Protein AF-A0ABD5DW01-F1 (afdb_monomer)

Organism: Acinetobacter baumannii (NCBI:txid470)

Solvent-accessible surface area (backbone atoms only — not comparable to full-atom values): 7686 Å² total; per-residue (Å²): 138,83,82,82,79,77,84,77,78,82,87,52,78,88,73,57,82,81,76,56,65,67,61,52,51,51,53,51,52,51,52,52,49,51,54,50,52,55,53,46,52,54,52,52,48,65,70,44,27,65,58,48,10,52,51,52,36,66,95,49,57,74,68,55,16,46,49,52,34,55,51,57,67,49,48,59,71,64,46,46,61,55,47,49,57,53,53,45,56,46,16,75,74,73,37,52,70,59,44,52,51,51,53,53,52,53,51,52,52,49,58,52,48,54,76,66,59,59,51,23,92,76,56,40,77,53,31,51,57,72,66,105

Sequence (132 aa):
MRTSEKQVKPIEIDDINIIENEKTKKAITAAALGNAIEWFDFGVYGYVAYVLGKVFFPDTSPSVQMIAALATFSVPFIFRPLGGLFFGHLGDKYGRQKVLAITVIIMSISTFGIGLIPSYETIGLWAPILLL

Mean predicted aligned error: 9.51 Å

Secondary structure (DSSP, 8-state):
-------PPPPPGGG-----HHHHHHHHHHHHHHHHHHHHHHHHHHHHHHHHHHHH-TTS-HHHHHHHHHHHHHHHHHHHHHHHHHHHHHHHHH-HHHHHHHHHHHHHHHHHHHHTPPPHHHHTTHHHHHH-

Structure (mmCIF, N/CA/C/O backbone):
data_AF-A0ABD5DW01-F1
#
_entry.id   AF-A0ABD5DW01-F1
#
loop_
_atom_site.group_PDB
_atom_site.id
_atom_site.type_symbol
_atom_site.label_atom_id
_atom_site.label_alt_id
_atom_site.label_comp_id
_atom_site.label_asym_id
_atom_site.label_entity_id
_atom_site.label_seq_id
_atom_site.pdbx_PDB_ins_code
_atom_site.Cartn_x
_atom_site.Cartn_y
_atom_site.Cartn_z
_atom_site.occupancy
_atom_site.B_iso_or_equiv
_atom_site.auth_seq_id
_atom_site.auth_comp_id
_atom_site.auth_asym_id
_atom_site.auth_atom_id
_atom_site.pdbx_PDB_model_num
ATOM 1 N N . MET A 1 1 ? -35.795 41.585 26.366 1.00 49.91 1 MET A N 1
ATOM 2 C CA . MET A 1 1 ? -34.895 40.472 25.995 1.00 49.91 1 MET A CA 1
ATOM 3 C C . MET A 1 1 ? -35.108 39.344 26.997 1.00 49.91 1 MET A C 1
ATOM 5 O O . MET A 1 1 ? -34.767 39.531 28.153 1.00 49.91 1 MET A O 1
ATOM 9 N N . ARG A 1 2 ? -35.767 38.241 26.613 1.00 49.22 2 ARG A N 1
ATOM 10 C CA . ARG A 1 2 ? -35.943 37.051 27.469 1.00 49.22 2 ARG A CA 1
ATOM 11 C C . ARG A 1 2 ? -34.966 35.982 26.988 1.00 49.22 2 ARG A C 1
ATOM 13 O O . ARG A 1 2 ? -35.107 35.487 25.875 1.00 49.22 2 ARG A O 1
ATOM 20 N N . THR A 1 3 ? -33.962 35.680 27.797 1.00 59.22 3 THR A N 1
ATOM 21 C CA . THR A 1 3 ? -33.046 34.557 27.594 1.00 59.22 3 THR A CA 1
ATOM 22 C C . THR A 1 3 ? -33.813 33.258 27.821 1.00 59.22 3 THR A C 1
ATOM 24 O O . THR A 1 3 ? -34.323 33.013 28.910 1.00 59.22 3 THR A O 1
ATOM 27 N N . SER A 1 4 ? -33.954 32.452 26.770 1.00 60.44 4 SER A N 1
ATOM 28 C CA . SER A 1 4 ? -34.474 31.089 26.871 1.00 60.44 4 SER A CA 1
ATOM 29 C C . SER A 1 4 ? -33.411 30.235 27.560 1.00 60.44 4 SER A C 1
ATOM 31 O O . SER A 1 4 ? -32.398 29.888 26.955 1.00 60.44 4 SER A O 1
ATOM 33 N N . GLU A 1 5 ? -33.615 29.945 28.843 1.00 63.56 5 GLU A N 1
ATOM 34 C CA . GLU A 1 5 ? -32.844 28.933 29.560 1.00 63.56 5 GLU A CA 1
ATOM 35 C C . GLU A 1 5 ? -33.148 27.573 28.922 1.00 63.56 5 GLU A C 1
ATOM 37 O O . GLU A 1 5 ? -34.247 27.032 29.053 1.00 63.56 5 GLU A O 1
ATOM 42 N N . LYS A 1 6 ? -32.195 27.031 28.156 1.00 64.06 6 LYS A N 1
ATOM 43 C CA . LYS A 1 6 ? -32.279 25.652 27.670 1.00 64.06 6 LYS A CA 1
ATOM 44 C C . LYS A 1 6 ? -32.200 24.728 28.884 1.00 64.06 6 LYS A C 1
ATOM 46 O O . LYS A 1 6 ? -31.144 24.630 29.501 1.00 64.06 6 LYS A O 1
ATOM 51 N N . GLN A 1 7 ? -33.300 24.049 29.206 1.00 67.31 7 GLN A N 1
ATOM 52 C CA . GLN A 1 7 ? -33.303 22.929 30.147 1.00 67.31 7 GLN A CA 1
ATOM 53 C C . GLN A 1 7 ? -32.295 21.876 29.673 1.00 67.31 7 GLN A C 1
ATOM 55 O O . GLN A 1 7 ? -32.501 21.216 28.654 1.00 67.31 7 GLN A O 1
ATOM 60 N N . VAL A 1 8 ? -31.188 21.741 30.398 1.00 72.00 8 VAL A N 1
ATOM 61 C CA . VAL A 1 8 ? -30.219 20.666 30.190 1.00 72.00 8 VAL A CA 1
ATOM 62 C C . VAL A 1 8 ? -30.767 19.435 30.907 1.00 72.00 8 VAL A C 1
ATOM 64 O O . VAL A 1 8 ? -30.975 19.473 32.119 1.00 72.00 8 VAL A O 1
ATOM 67 N N . LYS A 1 9 ? -31.065 18.366 30.160 1.00 81.19 9 LYS A N 1
ATOM 68 C CA . LYS A 1 9 ? -31.491 17.093 30.755 1.00 81.19 9 LYS A CA 1
ATOM 69 C C . LYS A 1 9 ? -30.348 16.496 31.597 1.00 81.19 9 LYS A C 1
ATOM 71 O O . LYS A 1 9 ? -29.199 16.573 31.157 1.00 81.19 9 LYS A O 1
ATOM 76 N N . PRO A 1 10 ? -30.638 15.908 32.772 1.00 81.69 10 PRO A N 1
ATOM 77 C CA . PRO A 1 10 ? -29.652 15.152 33.540 1.00 81.69 10 PRO A CA 1
ATOM 78 C C . PRO A 1 10 ? -29.145 13.953 32.731 1.00 81.69 10 PRO A C 1
ATOM 80 O O . PRO A 1 10 ? -29.937 13.305 32.056 1.00 81.69 10 PRO A O 1
ATOM 83 N N . ILE A 1 11 ? -27.841 13.6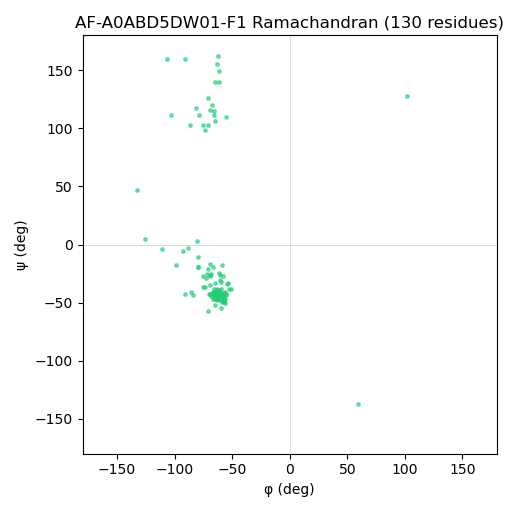83 32.803 1.00 83.62 11 ILE A N 1
ATOM 84 C CA . ILE A 1 11 ? -27.203 12.531 32.151 1.00 83.62 11 ILE A CA 1
ATOM 85 C C . ILE A 1 11 ? -27.636 11.259 32.891 1.00 83.62 11 ILE A C 1
ATOM 87 O O . ILE A 1 11 ? -27.477 11.186 34.114 1.00 83.62 11 ILE A O 1
ATOM 91 N N . GLU A 1 12 ? -28.172 10.277 32.172 1.00 86.06 12 GLU A N 1
ATOM 92 C CA . GLU A 1 12 ? -28.556 8.975 32.726 1.00 86.06 12 GLU A CA 1
ATOM 93 C C . GLU A 1 12 ? -27.387 7.979 32.633 1.00 86.06 12 GLU A C 1
ATOM 95 O O . GLU A 1 12 ? -26.448 8.161 31.860 1.00 86.06 12 GLU A O 1
ATOM 100 N N . ILE A 1 13 ? -27.400 6.914 33.444 1.00 78.50 13 ILE A N 1
ATOM 101 C CA . ILE A 1 13 ? -26.314 5.912 33.439 1.00 78.50 13 ILE A CA 1
ATOM 102 C C . ILE A 1 13 ? -26.191 5.235 32.063 1.00 78.50 13 ILE A C 1
ATOM 104 O O . ILE A 1 13 ? -25.083 4.903 31.645 1.00 78.50 13 ILE A O 1
ATOM 108 N N . ASP A 1 14 ? -27.299 5.115 31.332 1.00 79.50 14 ASP 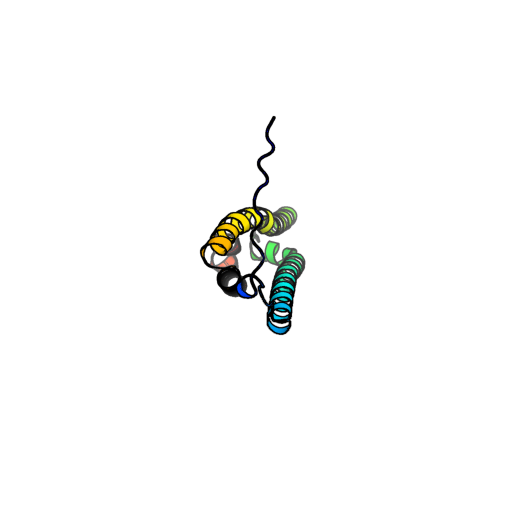A N 1
ATOM 109 C CA . ASP A 1 14 ? -27.340 4.554 29.980 1.00 79.50 14 ASP A CA 1
ATOM 110 C C . ASP A 1 14 ? -26.667 5.457 28.925 1.00 79.50 14 ASP A C 1
ATOM 112 O O . ASP A 1 14 ? -26.276 4.975 27.861 1.00 79.50 14 ASP A O 1
ATOM 116 N N . ASP A 1 15 ? -26.445 6.742 29.230 1.00 80.56 15 ASP A N 1
ATOM 117 C CA . ASP A 1 15 ? -25.681 7.664 28.378 1.00 80.56 15 ASP A CA 1
ATOM 118 C C . ASP A 1 15 ? -24.156 7.476 28.535 1.00 80.56 15 ASP A C 1
ATOM 120 O O . ASP A 1 15 ?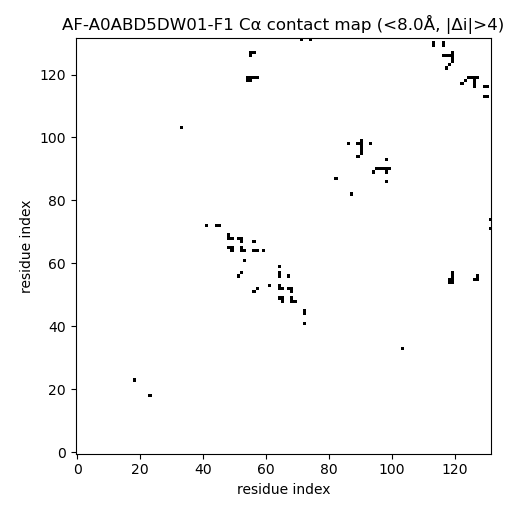 -23.360 8.027 27.763 1.00 80.56 15 ASP A O 1
ATOM 124 N N . ILE A 1 16 ? -23.715 6.702 29.537 1.00 80.75 16 ILE A N 1
ATOM 125 C CA . ILE A 1 16 ? -22.299 6.469 29.830 1.00 80.75 16 ILE A CA 1
ATOM 126 C C . ILE A 1 16 ? -21.796 5.301 28.985 1.00 80.75 16 ILE A C 1
ATOM 128 O O . ILE A 1 16 ? -21.986 4.126 29.296 1.00 80.75 16 ILE A O 1
ATOM 132 N N . ASN A 1 17 ? -21.070 5.625 27.919 1.00 77.56 17 ASN A N 1
ATOM 133 C CA . ASN A 1 17 ? -20.428 4.619 27.084 1.00 77.56 17 ASN A CA 1
ATOM 134 C C . ASN A 1 17 ? -19.211 4.022 27.822 1.00 77.56 17 ASN A C 1
ATOM 136 O O . ASN A 1 17 ? -18.138 4.629 27.871 1.00 77.56 17 ASN A O 1
ATOM 140 N N . ILE A 1 18 ? -19.376 2.847 28.440 1.00 78.81 18 ILE A N 1
ATOM 141 C CA . ILE A 1 18 ? -18.293 2.162 29.160 1.00 78.81 18 ILE A CA 1
ATOM 142 C C . ILE A 1 18 ? -17.339 1.532 28.143 1.00 78.81 18 ILE A C 1
ATOM 144 O O . ILE A 1 18 ? -17.600 0.484 27.553 1.00 78.81 18 ILE A O 1
ATOM 148 N N . ILE A 1 19 ? -16.195 2.181 27.950 1.00 75.44 19 ILE A N 1
ATOM 149 C CA . ILE A 1 19 ? -15.138 1.694 27.070 1.00 75.44 19 ILE A CA 1
ATOM 150 C C . ILE A 1 19 ? -14.355 0.594 27.799 1.00 75.44 19 ILE A C 1
ATOM 152 O O . ILE A 1 19 ? -13.613 0.857 28.745 1.00 75.44 19 ILE A O 1
ATOM 156 N N . GLU A 1 20 ? -14.470 -0.650 27.337 1.00 80.19 20 GLU A N 1
ATOM 157 C CA . GLU A 1 20 ? -13.605 -1.732 27.809 1.00 80.19 20 GLU A CA 1
ATOM 158 C C . GLU A 1 20 ? -12.146 -1.474 27.394 1.00 80.19 20 GLU A C 1
ATOM 160 O O . GLU A 1 20 ? -11.798 -1.523 26.211 1.00 80.19 20 GLU A O 1
ATOM 165 N N . ASN A 1 21 ? -11.269 -1.258 28.380 1.00 80.81 21 ASN A N 1
ATOM 166 C CA . ASN A 1 21 ? -9.838 -1.000 28.169 1.00 80.81 21 ASN A CA 1
ATOM 167 C C . ASN A 1 21 ? -9.152 -2.044 27.267 1.00 80.81 21 ASN A C 1
ATOM 169 O O . ASN A 1 21 ? -8.322 -1.692 26.431 1.00 80.81 21 ASN A O 1
ATOM 173 N N . GLU A 1 22 ? -9.512 -3.323 27.398 1.00 83.81 22 GLU A N 1
ATOM 174 C CA . GLU A 1 22 ? -8.950 -4.417 26.594 1.00 83.81 22 GLU A CA 1
ATOM 175 C C . GLU A 1 22 ? -9.316 -4.312 25.104 1.00 83.81 22 GLU A C 1
ATOM 177 O O . GLU A 1 22 ? -8.456 -4.490 24.238 1.00 83.81 22 GLU A O 1
ATOM 182 N N . LYS A 1 23 ? -10.574 -3.977 24.780 1.00 82.31 23 LYS A N 1
ATOM 183 C CA . LYS A 1 23 ? -11.019 -3.795 23.387 1.00 82.31 23 LYS A CA 1
ATOM 184 C C . LYS A 1 23 ? -10.322 -2.599 22.742 1.00 82.31 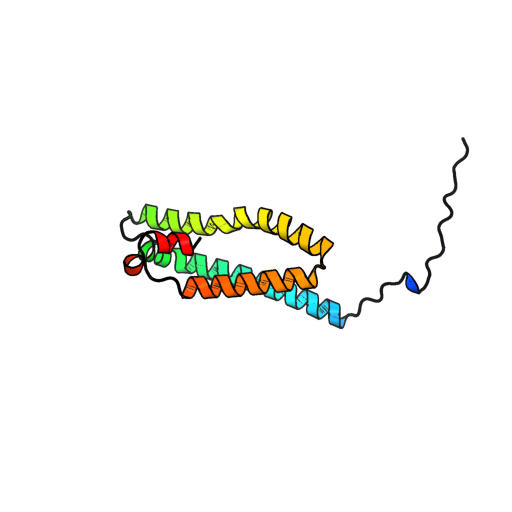23 LYS A C 1
ATOM 186 O O . LYS A 1 23 ? -9.865 -2.702 21.604 1.00 82.31 23 LYS A O 1
ATOM 191 N N . THR A 1 24 ? -10.167 -1.506 23.483 1.00 83.69 24 THR A N 1
ATOM 192 C CA . THR A 1 24 ? -9.469 -0.304 23.005 1.00 83.69 24 THR A CA 1
ATOM 193 C C . THR A 1 24 ? -7.987 -0.559 22.774 1.00 83.69 24 THR A C 1
ATOM 195 O O . THR A 1 24 ? -7.473 -0.202 21.716 1.00 83.69 24 THR A O 1
ATOM 198 N N . LYS A 1 25 ? -7.302 -1.247 23.698 1.00 85.94 25 LYS A N 1
ATOM 199 C CA . LYS A 1 25 ? -5.901 -1.654 23.503 1.00 85.94 25 LYS A CA 1
ATOM 200 C C . LYS A 1 25 ? -5.737 -2.498 22.241 1.00 85.94 25 LYS A C 1
ATOM 202 O O . LYS A 1 25 ? -4.894 -2.172 21.412 1.00 85.94 25 LYS A O 1
ATOM 207 N N . LYS A 1 26 ? -6.584 -3.516 22.044 1.00 84.69 26 LYS A N 1
ATOM 208 C CA . LYS A 1 26 ? -6.561 -4.350 20.829 1.00 84.69 26 LYS A CA 1
ATOM 209 C C . LYS A 1 26 ? -6.775 -3.531 19.556 1.00 84.69 26 LYS A C 1
ATOM 211 O O . LYS A 1 26 ? -6.054 -3.737 18.584 1.00 84.69 26 LYS A O 1
ATOM 216 N N . ALA A 1 27 ? -7.727 -2.598 19.562 1.00 82.81 27 ALA A N 1
ATOM 217 C CA . ALA A 1 27 ? -7.994 -1.733 18.415 1.00 82.81 27 ALA A CA 1
ATOM 218 C C . ALA A 1 27 ? -6.798 -0.824 18.084 1.00 82.81 27 ALA A C 1
ATOM 220 O O . ALA A 1 27 ? -6.419 -0.712 16.919 1.00 82.81 27 ALA A O 1
ATOM 221 N N . ILE A 1 28 ? -6.165 -0.231 19.101 1.00 86.44 28 ILE A N 1
ATOM 222 C CA . ILE A 1 28 ? -4.967 0.603 18.932 1.00 86.44 28 ILE A CA 1
ATOM 223 C C . ILE A 1 28 ? -3.803 -0.233 18.392 1.00 86.44 28 ILE A C 1
ATOM 225 O O . ILE A 1 28 ? -3.152 0.183 17.436 1.00 86.44 28 ILE A O 1
ATOM 229 N N . THR A 1 29 ? -3.556 -1.421 18.950 1.00 86.81 29 THR A N 1
ATOM 230 C CA . THR A 1 29 ? -2.490 -2.312 18.470 1.00 86.81 29 THR A CA 1
ATOM 231 C C . THR A 1 29 ? -2.726 -2.740 17.023 1.00 86.81 29 THR A C 1
ATOM 233 O O . THR A 1 29 ? -1.790 -2.722 16.230 1.00 86.81 29 THR A O 1
ATOM 236 N N . ALA A 1 30 ? -3.965 -3.071 16.650 1.00 83.81 30 ALA A N 1
ATOM 237 C CA . ALA A 1 30 ? -4.307 -3.419 15.273 1.00 83.81 30 ALA A CA 1
ATOM 238 C C . ALA A 1 30 ? -4.085 -2.242 14.306 1.00 83.81 30 ALA A C 1
ATOM 240 O O . ALA A 1 30 ? -3.509 -2.434 13.237 1.00 83.81 30 ALA A O 1
ATOM 241 N N . ALA A 1 31 ? -4.478 -1.023 14.691 1.00 84.06 31 ALA A N 1
ATOM 242 C CA . ALA A 1 31 ? -4.234 0.176 13.890 1.00 84.06 31 ALA A CA 1
ATOM 243 C C . ALA A 1 31 ? -2.731 0.479 13.744 1.00 84.06 31 ALA A C 1
ATOM 245 O O . ALA A 1 31 ? -2.266 0.798 12.652 1.00 84.06 31 ALA A O 1
ATOM 246 N N . ALA A 1 32 ? -1.961 0.332 14.826 1.00 88.19 32 ALA A N 1
ATOM 247 C CA . ALA A 1 32 ? -0.515 0.531 14.814 1.00 88.19 32 ALA A CA 1
ATOM 248 C C . ALA A 1 32 ? 0.203 -0.497 13.928 1.00 88.19 32 ALA A C 1
ATOM 250 O O . ALA A 1 32 ? 1.072 -0.120 13.145 1.00 88.19 32 ALA A O 1
ATOM 251 N N . LEU A 1 33 ? -0.184 -1.775 14.012 1.00 86.38 33 LEU A N 1
ATOM 252 C CA . LEU A 1 33 ? 0.340 -2.831 13.143 1.00 86.38 33 LEU A CA 1
ATOM 253 C C . LEU A 1 33 ? -0.013 -2.581 11.677 1.00 86.38 33 LEU A C 1
ATOM 255 O O . LEU A 1 33 ? 0.858 -2.719 10.827 1.00 86.38 33 LEU A O 1
ATOM 259 N N . GLY A 1 34 ? -1.249 -2.167 11.383 1.00 83.06 34 GLY A N 1
ATOM 260 C CA . GLY A 1 34 ? -1.657 -1.806 10.024 1.00 83.06 34 GLY A CA 1
ATOM 261 C C . GLY A 1 34 ? -0.784 -0.695 9.438 1.00 83.06 34 GLY A C 1
ATOM 262 O O . GLY A 1 34 ? -0.247 -0.849 8.347 1.00 83.06 34 GLY A O 1
ATOM 263 N N . ASN A 1 35 ? -0.554 0.372 10.207 1.00 86.75 35 ASN A N 1
ATOM 264 C CA . ASN A 1 35 ? 0.341 1.457 9.802 1.00 86.75 35 ASN A CA 1
ATOM 265 C C . ASN A 1 35 ? 1.793 0.972 9.626 1.00 86.75 35 ASN A C 1
ATOM 267 O O . ASN A 1 35 ? 2.465 1.351 8.674 1.00 86.75 35 ASN A O 1
ATOM 271 N N . ALA A 1 36 ? 2.291 0.109 10.516 1.00 87.94 36 ALA A N 1
ATOM 272 C CA . ALA A 1 36 ? 3.638 -0.445 10.393 1.00 87.94 36 ALA A CA 1
ATOM 273 C C . ALA A 1 36 ? 3.808 -1.300 9.126 1.00 87.94 36 ALA A C 1
ATOM 275 O O . ALA A 1 36 ? 4.831 -1.181 8.458 1.00 87.94 36 ALA A O 1
ATOM 276 N N . ILE A 1 37 ? 2.812 -2.123 8.781 1.00 84.12 37 ILE A N 1
ATOM 277 C CA . ILE A 1 37 ? 2.807 -2.929 7.550 1.00 84.12 37 ILE A CA 1
ATOM 278 C C . ILE A 1 37 ? 2.804 -2.018 6.322 1.00 84.12 37 ILE A C 1
ATOM 280 O O . ILE A 1 37 ? 3.583 -2.230 5.400 1.00 84.12 37 ILE A O 1
ATOM 284 N N . GLU A 1 38 ? 1.985 -0.967 6.333 1.00 83.81 38 GLU A N 1
ATOM 285 C CA . GLU A 1 38 ? 1.942 0.005 5.242 1.00 83.81 38 GLU A CA 1
ATOM 286 C C . GLU A 1 38 ? 3.325 0.641 5.019 1.00 83.81 38 GLU A C 1
ATOM 288 O O . GLU A 1 38 ? 3.841 0.636 3.903 1.00 83.81 38 GLU A O 1
ATOM 293 N N . TRP A 1 39 ? 3.982 1.114 6.083 1.00 86.44 39 TRP A N 1
ATOM 294 C CA . TRP A 1 39 ? 5.342 1.664 6.000 1.00 86.44 39 TRP A CA 1
ATOM 295 C C . TRP A 1 39 ? 6.401 0.639 5.598 1.00 86.44 39 TRP A C 1
ATOM 297 O O . TRP A 1 39 ? 7.364 0.998 4.915 1.00 86.44 39 TRP A O 1
ATOM 307 N N . PHE A 1 40 ? 6.235 -0.617 6.007 1.00 87.69 40 PHE A N 1
ATOM 308 C CA . PHE A 1 40 ? 7.107 -1.704 5.587 1.00 87.69 40 PHE A CA 1
ATOM 309 C C . PHE A 1 40 ? 7.049 -1.891 4.067 1.00 87.69 40 PHE A C 1
ATOM 311 O O . PHE A 1 40 ? 8.104 -1.897 3.432 1.00 87.69 40 PHE A O 1
ATOM 318 N N . ASP A 1 41 ? 5.853 -1.928 3.473 1.00 83.75 41 ASP A N 1
ATOM 319 C CA . ASP A 1 41 ? 5.682 -2.063 2.022 1.00 83.75 41 ASP A CA 1
ATOM 320 C C . ASP A 1 41 ? 6.326 -0.888 1.262 1.00 83.75 41 ASP A C 1
ATOM 322 O O . ASP A 1 41 ? 7.056 -1.110 0.293 1.00 83.75 41 ASP A O 1
ATOM 326 N N . PHE A 1 42 ? 6.172 0.359 1.735 1.00 84.88 42 PHE A N 1
ATOM 327 C CA . PHE A 1 42 ? 6.869 1.512 1.136 1.00 84.88 42 PHE A CA 1
ATOM 328 C C . PHE A 1 42 ? 8.391 1.409 1.243 1.00 84.88 42 PHE A C 1
ATOM 330 O O . PHE A 1 42 ? 9.101 1.749 0.292 1.00 84.88 42 PHE A O 1
ATOM 337 N N . GLY A 1 43 ? 8.896 0.956 2.390 1.00 88.62 43 GLY A N 1
ATOM 338 C CA . GLY A 1 43 ? 10.326 0.767 2.612 1.00 88.62 43 GLY A CA 1
ATOM 339 C C . GLY A 1 43 ? 10.911 -0.296 1.685 1.00 88.62 43 GLY A C 1
ATOM 340 O O . GLY A 1 43 ? 11.925 -0.051 1.028 1.00 88.62 43 GLY A O 1
ATOM 341 N N . VAL A 1 44 ? 10.243 -1.449 1.581 1.00 88.00 44 VAL A N 1
ATOM 342 C CA . VAL A 1 44 ? 10.637 -2.537 0.677 1.00 88.00 44 VAL A CA 1
ATOM 343 C C . VAL A 1 44 ? 10.577 -2.071 -0.772 1.00 88.00 44 VAL A C 1
ATOM 345 O O . VAL A 1 44 ? 11.563 -2.249 -1.486 1.00 88.00 44 VAL A O 1
ATOM 348 N N . TYR A 1 45 ? 9.491 -1.416 -1.196 1.00 87.75 45 TYR A N 1
ATOM 349 C CA . TYR A 1 45 ? 9.366 -0.877 -2.552 1.00 87.75 45 TYR A CA 1
ATOM 350 C C . TYR A 1 45 ? 10.519 0.073 -2.884 1.00 87.75 45 TYR A C 1
ATOM 352 O O . TYR A 1 45 ? 11.174 -0.086 -3.912 1.00 87.75 45 TYR A O 1
ATOM 360 N N . GLY A 1 46 ? 10.804 1.041 -2.007 1.00 87.62 46 GLY A N 1
ATOM 361 C CA . GLY A 1 46 ? 11.900 1.992 -2.202 1.00 87.62 46 GLY A CA 1
ATOM 362 C C . GLY A 1 46 ? 13.262 1.304 -2.312 1.00 87.62 46 GLY A C 1
ATOM 363 O O . GLY A 1 46 ? 14.076 1.685 -3.152 1.00 87.62 46 GLY A O 1
ATOM 364 N N . TYR A 1 47 ? 13.486 0.251 -1.521 1.00 88.81 47 TYR A N 1
ATOM 365 C CA . TYR A 1 47 ? 14.703 -0.556 -1.585 1.00 88.81 47 TYR A CA 1
ATOM 366 C C . TYR A 1 47 ? 14.836 -1.310 -2.918 1.00 88.81 47 TYR A C 1
ATOM 368 O O . TYR A 1 47 ? 15.913 -1.319 -3.517 1.00 88.81 47 TYR A O 1
ATOM 376 N N . VAL A 1 48 ? 13.748 -1.907 -3.417 1.00 87.56 48 VAL A N 1
ATOM 377 C CA . VAL A 1 48 ? 13.764 -2.676 -4.674 1.00 87.56 48 VAL A CA 1
ATOM 378 C C . VAL A 1 48 ? 13.500 -1.836 -5.927 1.00 87.56 48 VAL A C 1
ATOM 380 O O . VAL A 1 48 ? 13.591 -2.371 -7.031 1.00 87.56 48 VAL A O 1
ATOM 383 N N . ALA A 1 49 ? 13.226 -0.535 -5.805 1.00 86.94 49 ALA A N 1
ATOM 384 C CA . ALA A 1 49 ? 12.821 0.334 -6.915 1.00 86.94 49 ALA A CA 1
ATOM 385 C C . ALA A 1 49 ? 13.786 0.283 -8.112 1.00 86.94 49 ALA A C 1
ATOM 387 O O . ALA A 1 49 ? 13.352 0.253 -9.262 1.00 86.94 49 ALA A O 1
ATOM 388 N N . TYR A 1 50 ? 15.096 0.195 -7.854 1.00 84.94 50 TYR A N 1
ATOM 389 C CA . TYR A 1 50 ? 16.100 0.043 -8.911 1.00 84.94 50 TYR A CA 1
ATOM 390 C C . TYR A 1 50 ? 15.941 -1.269 -9.696 1.00 84.94 50 TYR A C 1
ATOM 392 O O . TYR A 1 50 ? 16.026 -1.281 -10.924 1.00 84.94 50 TYR A O 1
ATOM 400 N N . VAL A 1 51 ? 15.686 -2.376 -8.992 1.00 85.19 51 VAL A N 1
ATOM 401 C CA . VAL A 1 51 ? 15.456 -3.694 -9.600 1.00 85.19 51 VAL A CA 1
ATOM 402 C C . VAL A 1 51 ? 14.134 -3.695 -10.362 1.00 85.19 51 VAL A C 1
ATOM 404 O O . VAL A 1 51 ? 14.095 -4.161 -11.498 1.00 85.19 51 VAL A O 1
ATOM 407 N N . LEU A 1 52 ? 13.077 -3.107 -9.791 1.00 81.81 52 LEU A N 1
ATOM 408 C CA . LEU A 1 52 ? 11.783 -2.962 -10.461 1.00 81.81 52 LEU A CA 1
ATOM 409 C C . LEU A 1 52 ? 11.915 -2.162 -11.764 1.00 81.81 52 LEU A C 1
ATOM 411 O O . LEU A 1 52 ? 11.410 -2.596 -12.795 1.00 81.81 52 LEU A O 1
ATOM 415 N N . GLY A 1 53 ? 12.664 -1.056 -11.760 1.00 81.25 53 GLY A N 1
ATOM 416 C CA . GLY A 1 53 ? 12.941 -0.278 -12.971 1.00 81.25 53 GLY A CA 1
ATOM 417 C C . GLY A 1 53 ? 13.564 -1.122 -14.090 1.00 81.25 53 GLY A C 1
ATOM 418 O O . GLY A 1 53 ? 13.138 -1.035 -15.239 1.00 81.25 53 GLY A O 1
ATOM 419 N N . LYS A 1 54 ? 14.515 -2.000 -13.748 1.00 81.56 54 LYS A N 1
ATOM 420 C CA . LYS A 1 54 ? 15.160 -2.907 -14.712 1.00 81.56 54 LYS A CA 1
ATOM 421 C C . LYS A 1 54 ? 14.237 -4.011 -15.219 1.00 81.56 54 LYS A C 1
ATOM 423 O O . LYS A 1 54 ? 14.272 -4.329 -16.401 1.00 81.56 54 LYS A O 1
ATOM 428 N N . VAL A 1 55 ? 13.457 -4.615 -14.323 1.00 79.62 55 VAL A N 1
ATOM 429 C CA . VAL A 1 55 ? 12.600 -5.772 -14.634 1.00 79.62 55 VAL A CA 1
ATOM 430 C C . VAL A 1 55 ? 11.356 -5.360 -15.417 1.00 79.62 55 VAL A C 1
ATOM 432 O O . VAL A 1 55 ? 10.922 -6.102 -16.295 1.00 79.62 55 VAL A O 1
ATOM 435 N N . PHE A 1 56 ? 10.787 -4.194 -15.111 1.00 75.75 56 PHE A N 1
ATOM 436 C CA . PHE A 1 56 ? 9.529 -3.731 -15.699 1.00 75.75 56 PHE A CA 1
ATOM 437 C C . PHE A 1 56 ? 9.709 -2.748 -16.863 1.00 75.75 56 PHE A C 1
ATOM 439 O O . PHE A 1 56 ? 8.778 -2.586 -17.647 1.00 75.75 56 PHE A O 1
ATOM 446 N N . PHE A 1 57 ? 10.884 -2.121 -17.013 1.00 76.25 57 PHE A N 1
ATOM 447 C CA . PHE A 1 57 ? 11.167 -1.158 -18.089 1.00 76.25 57 PHE A CA 1
ATOM 448 C C . PHE A 1 57 ? 12.511 -1.413 -18.813 1.00 76.25 57 PHE A C 1
ATOM 450 O O . PHE A 1 57 ? 13.274 -0.462 -19.030 1.00 76.25 57 PHE A O 1
ATOM 457 N N . PRO A 1 58 ? 12.829 -2.661 -19.217 1.00 73.81 58 PRO A N 1
ATOM 458 C CA . PRO A 1 58 ? 14.162 -3.034 -19.707 1.00 73.81 58 PRO A CA 1
ATOM 459 C C . PRO A 1 58 ? 14.616 -2.258 -20.955 1.00 73.81 58 PRO A C 1
ATOM 461 O O . PRO A 1 58 ? 15.799 -1.944 -21.075 1.00 73.81 58 PRO A O 1
ATOM 464 N N . ASP A 1 59 ? 13.685 -1.875 -21.834 1.00 74.12 59 ASP A N 1
ATOM 465 C CA . ASP A 1 59 ? 13.967 -1.227 -23.127 1.00 74.12 59 ASP A CA 1
ATOM 466 C C . ASP A 1 59 ? 14.251 0.287 -23.034 1.00 74.12 59 ASP A C 1
ATOM 468 O O . ASP A 1 59 ? 14.447 0.964 -24.045 1.00 74.12 59 ASP A O 1
ATOM 472 N N . THR A 1 60 ? 14.271 0.852 -21.823 1.00 77.31 60 THR A N 1
ATOM 473 C CA . THR A 1 60 ? 14.409 2.303 -21.601 1.00 77.31 60 THR A CA 1
ATOM 474 C C . THR A 1 60 ? 15.789 2.666 -21.066 1.00 77.31 60 THR A C 1
ATOM 476 O O . THR A 1 60 ? 16.480 1.831 -20.485 1.00 77.31 60 THR A O 1
ATOM 479 N N . SER A 1 61 ? 16.213 3.927 -21.209 1.00 85.88 61 SER A N 1
ATOM 480 C CA . SER A 1 61 ? 17.492 4.365 -20.637 1.00 85.88 61 SER A CA 1
ATOM 481 C C . SER A 1 61 ? 17.490 4.228 -19.101 1.00 85.88 61 SER A C 1
ATOM 483 O O . SER A 1 61 ? 16.437 4.401 -18.476 1.00 85.88 61 SER A O 1
ATOM 485 N N . PRO A 1 62 ? 18.646 3.970 -18.454 1.00 82.44 62 PRO A N 1
ATOM 486 C CA . PRO A 1 62 ? 18.716 3.764 -17.002 1.00 82.44 62 PRO A CA 1
ATOM 487 C C . PRO A 1 62 ? 18.096 4.902 -16.177 1.00 82.44 62 PRO A C 1
ATOM 489 O O . PRO A 1 62 ? 17.502 4.668 -15.127 1.00 82.44 62 PRO A O 1
ATOM 492 N N . SER A 1 63 ? 18.196 6.139 -16.670 1.00 84.75 63 SER A N 1
ATOM 493 C CA . SER A 1 63 ? 17.587 7.312 -16.042 1.00 84.75 63 SER A CA 1
ATOM 494 C C . SER A 1 63 ? 16.058 7.253 -16.075 1.00 84.75 63 SER A C 1
ATOM 496 O O . SER A 1 63 ? 15.415 7.558 -15.075 1.00 84.75 63 SER A O 1
ATOM 498 N N . VAL A 1 64 ? 15.468 6.829 -17.196 1.00 85.19 64 VAL A N 1
ATOM 499 C CA . VAL A 1 64 ? 14.008 6.748 -17.349 1.00 85.19 64 VAL A CA 1
ATOM 500 C C . VAL A 1 64 ? 13.431 5.579 -16.550 1.00 85.19 64 VAL A C 1
ATOM 502 O O . VAL A 1 64 ? 12.382 5.743 -15.937 1.00 85.19 64 VAL A O 1
ATOM 505 N N . GLN A 1 65 ? 14.141 4.449 -16.466 1.00 85.31 65 GLN A N 1
ATOM 506 C CA . GLN A 1 65 ? 13.750 3.316 -15.613 1.00 85.31 65 GLN A CA 1
ATOM 507 C C . GLN A 1 65 ? 13.594 3.735 -14.144 1.00 85.31 65 GLN A C 1
ATOM 509 O O . GLN A 1 65 ? 12.590 3.425 -13.503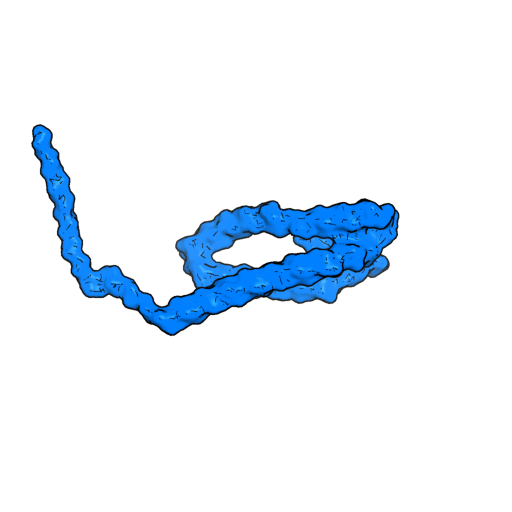 1.00 85.31 65 GLN A O 1
ATOM 514 N N . MET A 1 66 ? 14.568 4.489 -13.619 1.00 84.50 66 MET A N 1
ATOM 515 C CA . MET A 1 66 ? 14.521 4.997 -12.246 1.00 84.50 66 MET A CA 1
ATOM 516 C C . MET A 1 66 ? 13.376 5.998 -12.054 1.00 84.50 66 MET A C 1
ATOM 518 O O . MET A 1 66 ? 12.662 5.933 -11.056 1.00 84.50 66 MET A O 1
ATOM 522 N N . ILE A 1 67 ? 13.166 6.903 -13.017 1.00 88.31 67 ILE A N 1
ATOM 523 C CA . ILE A 1 67 ? 12.055 7.864 -12.974 1.00 88.31 67 ILE A CA 1
ATOM 524 C C . ILE A 1 67 ? 10.706 7.136 -12.972 1.00 88.31 67 ILE A C 1
ATOM 526 O O . ILE A 1 67 ? 9.835 7.506 -12.195 1.00 88.31 67 ILE A O 1
ATOM 530 N N . ALA A 1 68 ? 10.532 6.090 -13.783 1.00 85.00 68 ALA A N 1
ATOM 531 C CA . ALA A 1 68 ? 9.296 5.311 -13.836 1.00 85.00 68 ALA A CA 1
ATOM 532 C C . ALA A 1 68 ? 9.018 4.555 -12.521 1.00 85.00 68 ALA A C 1
ATOM 534 O O . ALA A 1 68 ? 7.887 4.567 -12.026 1.00 85.00 68 ALA A O 1
ATOM 535 N N . ALA A 1 69 ? 10.047 3.964 -11.905 1.00 85.94 69 ALA A N 1
ATOM 536 C CA . ALA A 1 69 ? 9.923 3.326 -10.592 1.00 85.94 69 ALA A CA 1
ATOM 537 C C . ALA A 1 69 ? 9.555 4.343 -9.489 1.00 85.94 69 ALA A C 1
ATOM 539 O O . ALA A 1 69 ? 8.664 4.101 -8.677 1.00 85.94 69 ALA A O 1
ATOM 540 N N . LEU A 1 70 ? 10.169 5.530 -9.491 1.00 86.44 70 LEU A N 1
ATOM 541 C CA . LEU A 1 70 ? 9.826 6.609 -8.553 1.00 86.44 70 LEU A CA 1
ATOM 542 C C . LEU A 1 70 ? 8.440 7.224 -8.823 1.00 86.44 70 LEU A C 1
ATOM 544 O O . LEU A 1 70 ? 7.729 7.605 -7.891 1.00 86.44 70 LEU A O 1
ATOM 548 N N . ALA A 1 71 ? 8.027 7.310 -10.087 1.00 87.56 71 ALA A N 1
ATOM 549 C CA . ALA A 1 71 ? 6.685 7.747 -10.458 1.00 87.56 71 ALA A CA 1
ATOM 550 C C . ALA A 1 71 ? 5.634 6.779 -9.9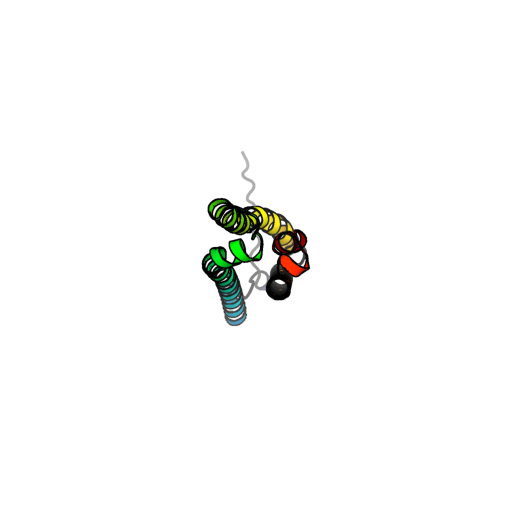03 1.00 87.56 71 ALA A C 1
ATOM 552 O O . ALA A 1 71 ? 4.651 7.210 -9.307 1.00 87.56 71 ALA A O 1
ATOM 553 N N . THR A 1 72 ? 5.897 5.477 -9.998 1.00 84.62 72 THR A N 1
ATOM 554 C CA . THR A 1 72 ? 5.050 4.432 -9.414 1.00 84.62 72 THR A CA 1
ATOM 555 C C . THR A 1 72 ? 4.995 4.535 -7.885 1.00 84.62 72 THR A C 1
ATOM 557 O O . THR A 1 72 ? 3.914 4.470 -7.306 1.00 84.62 72 THR A O 1
ATOM 560 N N . PHE A 1 73 ? 6.115 4.834 -7.214 1.00 85.38 73 PHE A N 1
ATOM 561 C CA . PHE A 1 73 ? 6.125 5.134 -5.772 1.00 85.38 73 PHE A CA 1
ATOM 562 C C . PHE A 1 73 ? 5.221 6.321 -5.384 1.00 85.38 73 PHE A C 1
ATOM 564 O O . PHE A 1 73 ? 4.728 6.395 -4.259 1.00 85.38 73 PHE A O 1
ATOM 571 N N . SER A 1 74 ? 4.984 7.256 -6.307 1.00 87.81 74 SER A N 1
ATOM 572 C CA . SER A 1 74 ? 4.151 8.439 -6.062 1.00 87.81 74 SER A CA 1
ATOM 573 C C . SER A 1 74 ? 2.647 8.144 -6.154 1.00 87.81 74 SER A C 1
ATOM 575 O O . SER A 1 74 ? 1.836 8.895 -5.609 1.00 87.81 74 SER A O 1
ATOM 577 N N . VAL A 1 75 ? 2.257 7.040 -6.796 1.00 88.19 75 VAL A N 1
ATOM 578 C CA . VAL A 1 75 ? 0.856 6.669 -7.055 1.00 88.19 75 VAL A CA 1
ATOM 579 C C . VAL A 1 75 ? 0.027 6.580 -5.765 1.00 88.19 75 VAL A C 1
ATOM 581 O O . VAL A 1 75 ? -1.024 7.230 -5.692 1.00 88.19 75 VAL A O 1
ATOM 584 N N . PRO A 1 76 ? 0.487 5.916 -4.685 1.00 87.38 76 PRO A N 1
ATOM 585 C CA . PRO A 1 76 ? -0.283 5.841 -3.446 1.00 87.38 76 PRO A CA 1
ATOM 586 C C . PRO A 1 76 ? -0.564 7.199 -2.794 1.00 87.38 76 PRO A C 1
ATOM 588 O O . PRO A 1 76 ? -1.554 7.329 -2.080 1.00 87.38 76 PRO A O 1
ATOM 591 N N . PHE A 1 77 ? 0.247 8.235 -3.033 1.00 86.94 77 PHE A N 1
ATOM 592 C CA . PHE A 1 77 ? -0.017 9.576 -2.494 1.00 86.94 77 PHE A CA 1
ATOM 593 C C . PHE A 1 77 ? -1.237 10.243 -3.140 1.00 86.94 77 PHE A C 1
ATOM 595 O O . PHE A 1 77 ? -1.894 11.058 -2.494 1.00 86.94 77 PHE A O 1
ATOM 602 N N . ILE A 1 78 ? -1.573 9.868 -4.376 1.00 90.50 78 ILE A N 1
ATOM 603 C CA . ILE A 1 78 ? -2.773 10.338 -5.081 1.00 90.50 78 ILE A CA 1
ATOM 604 C C . ILE A 1 78 ? -3.987 9.498 -4.674 1.00 90.50 78 ILE A C 1
ATOM 606 O O . ILE A 1 78 ? -5.065 10.032 -4.404 1.00 90.50 78 ILE A O 1
ATOM 610 N N . PHE A 1 79 ? -3.813 8.177 -4.590 1.00 88.12 79 PHE A N 1
ATOM 611 C CA . PHE A 1 79 ? -4.906 7.265 -4.262 1.00 88.12 79 PHE A CA 1
ATOM 612 C C . PHE A 1 79 ? -5.294 7.280 -2.781 1.00 88.12 79 PHE A C 1
ATOM 614 O O . PHE A 1 79 ? -6.458 7.040 -2.476 1.00 88.12 79 PHE A O 1
ATOM 621 N N . ARG A 1 80 ? -4.391 7.614 -1.851 1.00 88.81 80 ARG A N 1
ATOM 622 C CA . ARG A 1 80 ? -4.714 7.693 -0.413 1.00 88.81 80 ARG A CA 1
ATOM 623 C C . ARG A 1 80 ? -5.829 8.692 -0.087 1.00 88.81 80 ARG A C 1
ATOM 625 O O . ARG A 1 80 ? -6.767 8.285 0.593 1.00 88.81 80 ARG A O 1
ATOM 632 N N . PRO A 1 81 ? -5.802 9.954 -0.558 1.00 91.69 81 PRO A N 1
ATOM 633 C CA . PRO A 1 81 ? -6.927 10.872 -0.386 1.00 91.69 81 PRO A CA 1
ATOM 634 C C . PRO A 1 81 ? -8.242 10.313 -0.940 1.00 91.69 81 PRO A C 1
ATOM 636 O O . PRO A 1 81 ? -9.270 10.381 -0.272 1.00 91.69 81 PRO A O 1
ATOM 639 N N . LEU A 1 82 ? -8.207 9.705 -2.130 1.00 91.81 82 LEU A N 1
ATOM 640 C CA . LEU A 1 82 ? -9.389 9.120 -2.772 1.00 91.81 82 LEU A CA 1
ATOM 641 C C . LEU A 1 82 ? -9.940 7.929 -1.976 1.00 91.81 82 LEU A C 1
ATOM 643 O O . LEU A 1 82 ? -11.142 7.849 -1.719 1.00 91.81 82 LEU A O 1
ATOM 647 N N . GLY A 1 83 ? -9.056 7.040 -1.525 1.00 87.94 83 GLY A N 1
ATOM 648 C CA . GLY A 1 83 ? -9.390 5.922 -0.653 1.00 87.94 83 GLY A CA 1
ATOM 649 C C . GLY A 1 83 ? -9.938 6.400 0.688 1.00 87.94 83 GLY A C 1
ATOM 650 O O . GLY A 1 83 ? -10.960 5.898 1.139 1.00 87.94 83 GLY A O 1
ATOM 651 N N . GLY A 1 84 ? -9.331 7.421 1.293 1.00 88.25 84 GLY A N 1
ATOM 652 C CA . GLY A 1 84 ? -9.796 8.026 2.539 1.00 88.25 84 GLY A CA 1
ATOM 653 C C . GLY A 1 84 ? -11.191 8.639 2.419 1.00 88.25 84 GLY A C 1
ATOM 654 O O . GLY A 1 84 ? -12.006 8.469 3.320 1.00 88.25 84 GLY A O 1
ATOM 655 N N . LEU A 1 85 ? -11.509 9.283 1.293 1.00 92.19 85 LEU A N 1
ATOM 656 C CA . LEU A 1 85 ? -12.853 9.805 1.030 1.00 92.19 85 LEU A CA 1
ATOM 657 C C . LEU A 1 85 ? -13.880 8.674 0.871 1.00 92.19 85 LEU A C 1
ATOM 659 O O . LEU A 1 85 ? -14.945 8.717 1.489 1.00 92.19 85 LEU A O 1
ATOM 663 N N . PHE A 1 86 ? -13.555 7.642 0.086 1.00 92.62 86 PHE A N 1
ATOM 664 C CA . PHE A 1 86 ? -14.466 6.526 -0.177 1.00 92.62 86 PHE A CA 1
ATOM 665 C C . 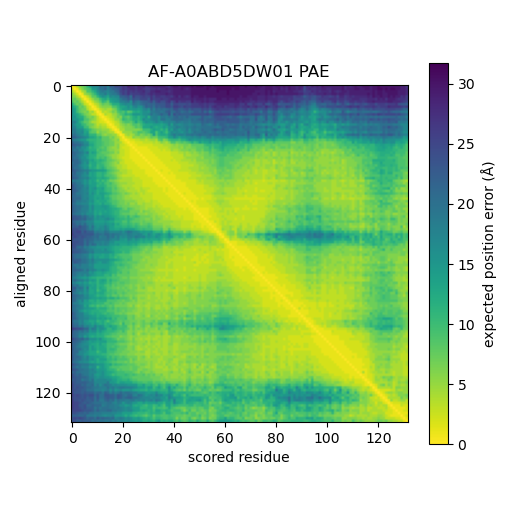PHE A 1 86 ? -14.656 5.619 1.048 1.00 92.62 86 PHE A C 1
ATOM 667 O O . PHE A 1 86 ? -15.774 5.445 1.538 1.00 92.62 86 PHE A O 1
ATOM 674 N N . PHE A 1 87 ? -13.564 5.066 1.580 1.00 89.12 87 PHE A N 1
ATOM 675 C CA . PHE A 1 87 ? -13.586 4.180 2.743 1.00 89.12 87 PHE A CA 1
ATOM 676 C C . PHE A 1 87 ? -13.892 4.933 4.042 1.00 89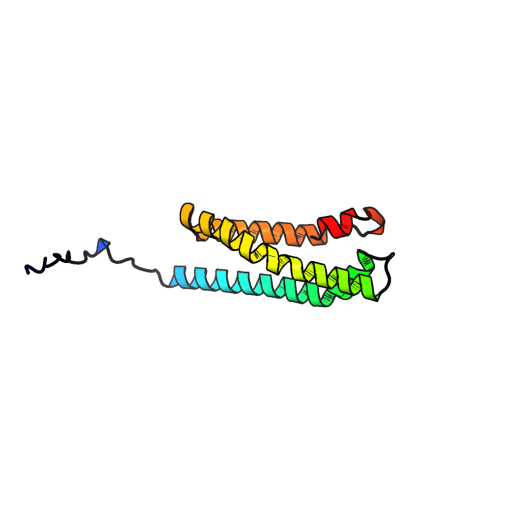.12 87 PHE A C 1
ATOM 678 O O . PHE A 1 87 ? -14.453 4.335 4.955 1.00 89.12 87 PHE A O 1
ATOM 685 N N . GLY A 1 88 ? -13.611 6.237 4.129 1.00 88.50 88 GLY A N 1
ATOM 686 C CA . GLY A 1 88 ? -14.041 7.072 5.253 1.00 88.50 88 GLY A CA 1
ATOM 687 C C . GLY A 1 88 ? -15.562 7.185 5.318 1.00 88.50 88 GLY A C 1
ATOM 688 O O . GLY A 1 88 ? -16.158 6.831 6.335 1.00 88.50 88 GLY A O 1
ATOM 689 N N . HIS A 1 89 ? -16.204 7.555 4.203 1.00 92.00 89 HIS A N 1
ATOM 690 C CA . HIS A 1 89 ? -17.667 7.593 4.123 1.00 92.00 89 HIS A CA 1
ATOM 691 C C . HIS A 1 89 ? -18.293 6.214 4.388 1.00 92.00 89 HIS A C 1
ATOM 693 O O . HIS A 1 89 ? -19.282 6.090 5.116 1.00 92.00 89 HIS A O 1
ATOM 699 N N . LEU A 1 90 ? -17.692 5.156 3.837 1.00 91.12 90 LEU A N 1
ATOM 700 C CA . LEU A 1 90 ? -18.143 3.786 4.064 1.00 91.12 90 LEU A CA 1
ATOM 701 C C . LEU A 1 90 ? -17.988 3.372 5.538 1.00 91.12 90 LEU A C 1
ATOM 703 O O . LEU A 1 90 ? -18.863 2.701 6.085 1.00 91.12 90 LEU A O 1
ATOM 707 N N . GLY A 1 91 ? -16.900 3.786 6.190 1.00 89.12 91 GLY A N 1
ATOM 708 C CA . GLY A 1 91 ? -16.610 3.513 7.597 1.00 89.12 91 GLY A CA 1
ATOM 709 C C . GLY A 1 91 ? -17.598 4.185 8.541 1.00 89.12 91 GLY A C 1
ATOM 710 O O . GLY A 1 91 ? -18.027 3.561 9.514 1.00 89.12 91 GLY A O 1
ATOM 711 N N . ASP A 1 92 ? -18.011 5.408 8.220 1.00 88.81 92 ASP A N 1
ATOM 712 C CA . ASP A 1 92 ? -19.010 6.136 9.002 1.00 88.81 92 ASP A CA 1
ATOM 713 C C . ASP A 1 92 ? -20.430 5.559 8.803 1.00 88.81 92 ASP A C 1
ATOM 715 O O . ASP A 1 92 ? -21.235 5.585 9.732 1.00 88.81 92 ASP A O 1
ATOM 719 N N . LYS A 1 93 ? -20.732 4.956 7.639 1.00 91.31 93 LYS A N 1
ATOM 720 C CA . LYS A 1 93 ? -22.044 4.338 7.346 1.00 91.31 93 LYS A CA 1
ATOM 721 C C . LYS A 1 93 ? -22.188 2.882 7.815 1.00 91.31 93 LYS A C 1
ATOM 723 O O . LYS A 1 93 ? -23.254 2.496 8.287 1.00 91.31 93 LYS A O 1
ATOM 728 N N . TYR A 1 94 ? -21.153 2.057 7.653 1.00 88.25 94 TYR A N 1
ATOM 729 C CA . TYR A 1 94 ? -21.210 0.601 7.884 1.00 88.25 94 TYR A CA 1
ATOM 730 C C . TYR A 1 94 ? -20.401 0.131 9.106 1.00 88.25 94 TYR A C 1
ATOM 732 O O . TYR A 1 94 ? -20.448 -1.051 9.466 1.00 88.25 94 TYR A O 1
ATOM 740 N N . GLY A 1 95 ? -19.691 1.050 9.764 1.00 85.94 95 GLY A N 1
ATOM 741 C CA . GLY A 1 95 ? -18.892 0.805 10.960 1.00 85.94 95 GLY A CA 1
ATOM 742 C C . GLY A 1 95 ? -17.394 0.694 10.663 1.00 85.94 95 GLY A C 1
ATOM 743 O O . GLY A 1 95 ? -16.952 -0.128 9.856 1.00 85.94 95 GLY A O 1
ATOM 744 N N . ARG A 1 96 ? -16.594 1.484 11.393 1.00 85.31 96 ARG A N 1
ATOM 745 C CA . ARG A 1 96 ? -15.141 1.631 11.188 1.00 85.31 96 ARG A CA 1
ATOM 746 C C . ARG A 1 96 ? -14.370 0.317 11.265 1.00 85.31 96 ARG A C 1
ATOM 748 O O . ARG A 1 96 ? -13.517 0.072 10.424 1.00 85.31 96 ARG A O 1
ATOM 755 N N . GLN A 1 97 ? -14.697 -0.558 12.217 1.00 81.31 97 GLN A N 1
ATOM 756 C CA . GLN A 1 97 ? -13.996 -1.838 12.379 1.00 81.31 97 GLN A CA 1
ATOM 757 C C . GLN A 1 97 ? -14.155 -2.757 11.157 1.00 81.31 97 GLN A C 1
ATOM 759 O O . GLN A 1 97 ? -13.193 -3.398 10.743 1.00 81.31 97 GLN A O 1
ATOM 764 N N . LYS A 1 98 ? -15.356 -2.814 10.564 1.00 85.75 98 LYS A N 1
ATOM 765 C CA . LYS A 1 98 ? -15.623 -3.667 9.396 1.00 85.75 98 LYS A CA 1
ATOM 766 C C . LYS A 1 98 ? -14.886 -3.155 8.167 1.00 85.75 98 LYS A C 1
ATOM 768 O O . LYS A 1 98 ? -14.271 -3.938 7.453 1.00 85.75 98 LYS A O 1
ATOM 773 N N . VAL A 1 99 ? -14.923 -1.842 7.949 1.00 89.38 99 VAL A N 1
ATOM 774 C CA . VAL A 1 99 ? -14.244 -1.225 6.807 1.00 89.38 99 VAL A CA 1
ATOM 775 C C . VAL A 1 99 ? -12.727 -1.346 6.934 1.00 89.38 99 VAL A C 1
ATOM 777 O O . VAL A 1 99 ? -12.091 -1.726 5.959 1.00 89.38 99 VAL A O 1
ATOM 780 N N . LEU A 1 100 ? -12.168 -1.158 8.135 1.00 84.12 100 LEU A N 1
ATOM 781 C CA . LEU A 1 100 ? -10.743 -1.397 8.397 1.00 84.12 100 LEU A CA 1
ATOM 782 C C . LEU A 1 100 ? -10.326 -2.841 8.078 1.00 84.12 100 LEU A C 1
ATOM 784 O O . LEU A 1 100 ? -9.297 -3.063 7.445 1.00 84.12 100 LEU A O 1
ATOM 788 N N . ALA A 1 101 ? -11.128 -3.834 8.475 1.00 85.56 101 ALA A N 1
ATOM 789 C CA . ALA A 1 101 ? -10.840 -5.231 8.153 1.00 85.56 101 ALA A CA 1
ATOM 790 C C . ALA A 1 101 ? -10.854 -5.485 6.634 1.00 85.56 101 ALA A C 1
ATOM 792 O O . ALA A 1 101 ? -9.950 -6.135 6.113 1.00 85.56 101 ALA A O 1
ATOM 793 N N . ILE A 1 102 ? -11.836 -4.929 5.916 1.00 88.88 102 ILE A N 1
ATOM 794 C CA . ILE A 1 102 ? -11.927 -5.034 4.453 1.00 88.88 102 ILE A CA 1
ATOM 795 C C . ILE A 1 102 ? -10.700 -4.406 3.784 1.00 88.88 102 ILE A C 1
ATOM 797 O O . ILE A 1 102 ? -10.102 -5.037 2.916 1.00 88.88 102 ILE A O 1
ATOM 801 N N . THR A 1 103 ? -10.284 -3.205 4.200 1.00 86.50 103 THR A N 1
ATOM 802 C CA . THR A 1 103 ? -9.113 -2.536 3.611 1.00 86.50 103 THR A CA 1
ATOM 803 C C . THR A 1 103 ? -7.825 -3.327 3.833 1.00 86.50 103 THR A C 1
ATOM 805 O O . THR A 1 103 ? -7.022 -3.434 2.912 1.00 86.50 103 THR A O 1
ATOM 808 N N . VAL A 1 104 ? -7.650 -3.946 5.006 1.00 84.69 104 VAL A N 1
ATOM 809 C CA . VAL A 1 104 ? -6.476 -4.791 5.297 1.00 84.69 104 VAL A CA 1
ATOM 810 C C . VAL A 1 104 ? -6.455 -6.049 4.422 1.00 84.69 104 VAL A C 1
ATOM 812 O O . VAL A 1 104 ? -5.397 -6.427 3.917 1.00 84.69 104 VAL A O 1
ATOM 815 N N . ILE A 1 105 ? -7.612 -6.686 4.209 1.00 87.94 105 ILE A N 1
ATOM 816 C CA . ILE A 1 105 ? -7.732 -7.862 3.333 1.00 87.94 105 ILE A CA 1
ATOM 817 C C . ILE A 1 105 ? -7.419 -7.486 1.882 1.00 87.94 105 ILE A C 1
ATOM 819 O O . ILE A 1 105 ? -6.630 -8.175 1.241 1.00 87.94 105 ILE A O 1
ATOM 823 N N . ILE A 1 106 ? -7.995 -6.387 1.382 1.00 88.81 106 ILE A N 1
ATOM 824 C CA . ILE A 1 106 ? -7.726 -5.886 0.026 1.00 88.81 106 ILE A CA 1
ATOM 825 C C . ILE A 1 106 ? -6.229 -5.622 -0.144 1.00 88.81 106 ILE A C 1
ATOM 827 O O . ILE A 1 106 ? -5.637 -6.126 -1.091 1.00 88.81 106 ILE A O 1
ATOM 831 N N . MET A 1 107 ? -5.610 -4.905 0.798 1.00 85.25 107 MET A N 1
ATOM 832 C CA . MET A 1 107 ? -4.178 -4.607 0.761 1.00 85.25 107 MET A CA 1
ATOM 833 C C . MET A 1 107 ? -3.338 -5.888 0.718 1.00 85.25 107 MET A C 1
ATOM 835 O O . MET A 1 107 ? -2.474 -6.023 -0.137 1.00 85.25 107 MET A O 1
ATOM 839 N N . SER A 1 108 ? -3.650 -6.867 1.571 1.00 84.69 108 SER A N 1
ATOM 840 C CA . SER A 1 108 ? -2.916 -8.138 1.629 1.00 84.69 108 SER A CA 1
ATOM 841 C C . SER A 1 108 ? -3.027 -8.942 0.328 1.00 84.69 108 SER A C 1
ATOM 843 O O . SER A 1 108 ? -2.037 -9.510 -0.133 1.00 84.69 108 SER A O 1
ATOM 845 N N . ILE A 1 109 ? -4.216 -8.980 -0.285 1.00 89.25 109 ILE A N 1
ATOM 846 C CA . ILE A 1 109 ? -4.438 -9.652 -1.574 1.00 89.25 109 ILE A CA 1
ATOM 847 C C . ILE A 1 109 ? -3.683 -8.930 -2.693 1.00 89.25 109 ILE A C 1
ATOM 849 O O . ILE A 1 109 ? -3.059 -9.595 -3.517 1.00 89.25 109 ILE A O 1
ATOM 853 N N . SER A 1 110 ? -3.693 -7.595 -2.711 1.00 85.69 110 SER A N 1
ATOM 854 C CA . SER A 1 110 ? -2.947 -6.808 -3.696 1.00 85.69 110 SER A CA 1
ATOM 855 C C . SER A 1 110 ? -1.437 -7.009 -3.563 1.00 85.69 110 SER A C 1
ATOM 857 O O . SER A 1 110 ? -0.784 -7.307 -4.559 1.00 85.69 110 SER A O 1
ATOM 859 N N . THR A 1 111 ? -0.882 -6.940 -2.347 1.00 82.25 111 THR A N 1
ATOM 860 C CA . THR A 1 111 ? 0.553 -7.174 -2.101 1.00 82.25 111 THR A CA 1
ATOM 861 C C . THR A 1 111 ? 0.964 -8.592 -2.506 1.00 82.25 111 THR A C 1
ATOM 863 O O . THR A 1 111 ? 2.001 -8.783 -3.140 1.00 82.25 111 THR A O 1
ATOM 866 N N . PHE A 1 112 ? 0.127 -9.594 -2.221 1.00 84.94 112 PHE A N 1
ATOM 867 C CA . PHE A 1 112 ? 0.342 -10.954 -2.718 1.00 84.94 112 PHE A CA 1
ATOM 868 C C . PHE A 1 112 ? 0.287 -11.025 -4.253 1.00 84.94 112 PHE A C 1
ATOM 870 O O . PHE A 1 112 ? 1.134 -11.669 -4.870 1.00 84.94 112 PHE A O 1
ATOM 877 N N . GLY A 1 113 ? -0.668 -10.324 -4.869 1.00 86.38 113 GLY A N 1
ATOM 878 C CA . GLY A 1 113 ? -0.812 -10.213 -6.319 1.00 86.38 113 GLY A CA 1
ATOM 879 C C . GLY A 1 113 ? 0.435 -9.649 -6.997 1.00 86.38 113 GLY A C 1
ATOM 880 O O . GLY A 1 113 ? 0.870 -10.222 -7.991 1.00 86.38 113 GLY A O 1
ATOM 881 N N . ILE A 1 114 ? 1.063 -8.617 -6.419 1.00 82.38 114 ILE A N 1
ATOM 882 C CA . ILE A 1 114 ? 2.324 -8.039 -6.920 1.00 82.38 114 ILE A CA 1
ATOM 883 C C . ILE A 1 114 ? 3.423 -9.106 -7.015 1.00 82.38 114 ILE A C 1
ATOM 885 O O . ILE A 1 114 ? 4.149 -9.161 -8.006 1.00 82.38 114 ILE A O 1
ATOM 889 N N . GLY A 1 115 ? 3.517 -9.996 -6.024 1.00 80.94 115 GLY A N 1
ATOM 890 C CA . GLY A 1 115 ? 4.489 -11.094 -6.026 1.00 80.94 115 GLY A CA 1
ATOM 891 C C . GLY A 1 115 ? 4.247 -12.157 -7.105 1.00 80.94 115 GLY A C 1
ATOM 892 O O . GLY A 1 115 ? 5.167 -12.902 -7.437 1.00 80.94 115 GLY A O 1
ATOM 893 N N . LEU A 1 116 ? 3.035 -12.230 -7.661 1.00 84.75 116 LEU A N 1
ATOM 894 C CA . LEU A 1 116 ? 2.677 -13.157 -8.736 1.00 84.75 116 LEU A CA 1
ATOM 895 C C . LEU A 1 116 ? 2.836 -12.555 -10.137 1.00 84.75 116 LEU A C 1
ATOM 897 O O . LEU A 1 116 ? 2.639 -13.278 -11.115 1.00 84.75 116 LEU A O 1
ATOM 901 N N . ILE A 1 117 ? 3.163 -11.263 -10.258 1.00 82.38 117 ILE A N 1
ATOM 902 C CA . ILE A 1 117 ? 3.269 -10.589 -11.556 1.00 82.38 117 ILE A CA 1
ATOM 903 C C . ILE A 1 117 ? 4.475 -11.152 -12.334 1.00 82.38 117 ILE A C 1
ATOM 905 O O . ILE A 1 117 ? 5.612 -11.041 -11.869 1.00 82.38 117 ILE A O 1
ATOM 909 N N . PRO A 1 118 ? 4.259 -11.736 -13.530 1.00 79.00 118 PRO A N 1
ATOM 910 C CA . PRO A 1 118 ? 5.340 -12.166 -14.412 1.00 79.00 118 PRO A CA 1
ATOM 911 C C . PRO A 1 118 ? 6.198 -10.989 -14.896 1.00 79.00 118 PRO A C 1
ATOM 913 O O . PRO A 1 118 ? 5.727 -9.857 -14.998 1.00 79.00 118 PRO A O 1
ATOM 916 N N . SER A 1 119 ? 7.453 -11.263 -15.257 1.00 75.94 119 SER A N 1
ATOM 917 C CA . SER A 1 119 ? 8.374 -10.243 -15.774 1.00 75.94 119 SER A CA 1
ATOM 918 C C . SER A 1 119 ? 7.882 -9.612 -17.084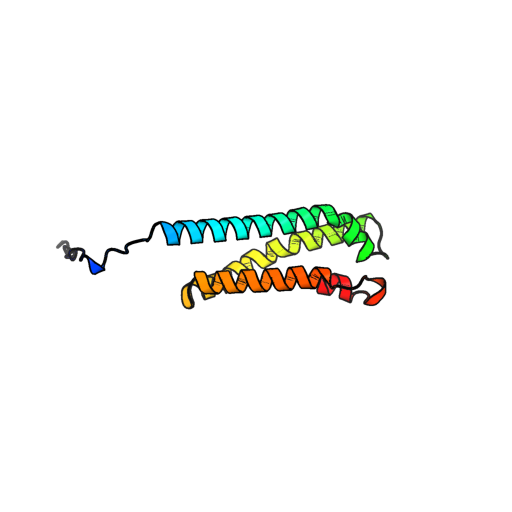 1.00 75.94 119 SER A C 1
ATOM 920 O O . SER A 1 119 ? 7.065 -10.189 -17.812 1.00 75.94 119 SER A O 1
ATOM 922 N N . TYR A 1 120 ? 8.443 -8.447 -17.429 1.00 73.69 120 TYR A N 1
ATOM 923 C CA . TYR A 1 120 ? 8.165 -7.768 -18.699 1.00 73.69 120 TYR A CA 1
ATOM 924 C C . TYR A 1 120 ? 8.410 -8.669 -19.918 1.00 73.69 120 TYR A C 1
ATOM 926 O O . TYR A 1 120 ? 7.654 -8.618 -20.880 1.00 73.69 120 TYR A O 1
ATOM 934 N N . GLU A 1 121 ? 9.400 -9.562 -19.860 1.00 73.06 121 GLU A N 1
ATOM 935 C CA . GLU A 1 121 ? 9.658 -10.530 -20.935 1.00 73.06 121 GLU A CA 1
ATOM 936 C C . GLU A 1 121 ? 8.477 -11.481 -21.191 1.00 73.06 121 GLU A C 1
ATOM 938 O O . GLU A 1 121 ? 8.315 -11.969 -22.306 1.00 73.06 121 GLU A O 1
ATOM 943 N N . THR A 1 122 ? 7.636 -11.736 -20.182 1.00 76.50 122 THR A N 1
ATOM 944 C CA . THR A 1 122 ? 6.524 -12.693 -20.283 1.00 76.50 122 THR A CA 1
ATOM 945 C C . THR A 1 122 ? 5.225 -12.031 -20.745 1.00 76.50 122 THR A C 1
ATOM 947 O O . THR A 1 122 ? 4.505 -12.599 -21.563 1.00 76.50 122 THR A O 1
ATOM 950 N N . ILE A 1 123 ? 4.897 -10.847 -20.214 1.00 81.12 123 ILE A N 1
ATOM 951 C CA . ILE A 1 123 ? 3.587 -10.195 -20.435 1.00 81.12 123 ILE A CA 1
ATOM 952 C C . ILE A 1 123 ? 3.683 -8.758 -20.980 1.00 81.12 123 ILE A C 1
ATOM 954 O O . ILE A 1 123 ? 2.663 -8.087 -21.153 1.00 81.12 123 ILE A O 1
ATOM 958 N N . GLY A 1 124 ? 4.890 -8.279 -21.289 1.00 78.56 124 GLY A N 1
ATOM 959 C CA . GLY A 1 124 ? 5.132 -6.963 -21.880 1.00 78.56 124 GLY A CA 1
ATOM 960 C C . GLY A 1 124 ? 4.620 -5.815 -21.008 1.00 78.56 124 GLY A C 1
ATOM 961 O O . GLY A 1 124 ? 4.745 -5.835 -19.784 1.00 78.56 124 GLY A O 1
ATOM 962 N N . LEU A 1 125 ? 3.988 -4.822 -21.641 1.00 75.12 125 LEU A N 1
ATOM 963 C CA . LEU A 1 125 ? 3.453 -3.621 -20.980 1.00 75.12 125 LEU A CA 1
ATOM 964 C C . LEU A 1 125 ? 2.411 -3.914 -19.886 1.00 75.12 125 LEU A C 1
ATOM 966 O O . LEU A 1 125 ? 2.173 -3.059 -19.037 1.00 75.12 125 LEU A O 1
ATOM 970 N N . TRP A 1 126 ? 1.812 -5.108 -19.860 1.00 77.88 126 TRP A N 1
ATOM 971 C CA . TRP A 1 126 ? 0.892 -5.493 -18.790 1.00 77.88 126 TRP A CA 1
ATOM 972 C C . TRP A 1 126 ? 1.595 -5.684 -17.442 1.00 77.88 126 TRP A C 1
ATOM 974 O O . TRP A 1 126 ? 0.955 -5.485 -16.415 1.00 77.88 126 TRP A O 1
ATOM 984 N N . ALA A 1 127 ? 2.895 -6.000 -17.423 1.00 76.44 127 ALA A N 1
ATOM 985 C CA . ALA A 1 127 ? 3.670 -6.153 -16.191 1.00 76.44 127 ALA A CA 1
ATOM 986 C C . ALA A 1 127 ? 3.693 -4.859 -15.348 1.00 76.44 127 ALA A C 1
ATOM 988 O O . ALA A 1 127 ? 3.265 -4.905 -14.195 1.00 76.44 127 ALA A O 1
ATOM 989 N N . PRO A 1 128 ? 4.109 -3.692 -15.887 1.00 70.31 128 PRO A N 1
ATOM 990 C CA . PRO A 1 128 ? 4.049 -2.436 -15.142 1.00 70.31 128 PRO A CA 1
ATOM 991 C C . PRO A 1 128 ? 2.618 -1.938 -14.902 1.00 70.31 128 PRO A C 1
ATOM 993 O O . PRO A 1 128 ? 2.391 -1.264 -13.908 1.00 70.31 128 PRO A O 1
ATOM 996 N N . ILE A 1 129 ? 1.646 -2.270 -15.764 1.00 77.00 129 ILE A N 1
ATOM 997 C CA . ILE A 1 129 ? 0.237 -1.879 -15.558 1.00 77.00 129 ILE A CA 1
ATOM 998 C C . ILE A 1 129 ? -0.391 -2.630 -14.382 1.00 77.00 129 ILE A C 1
ATOM 1000 O O . ILE A 1 129 ? -1.108 -2.020 -13.604 1.00 77.00 129 ILE A O 1
ATOM 1004 N N . LEU A 1 130 ? -0.135 -3.933 -14.243 1.00 76.56 130 LEU A N 1
ATOM 1005 C CA . LEU A 1 130 ? -0.633 -4.733 -13.116 1.00 76.56 130 LEU A CA 1
ATOM 1006 C C . LEU A 1 130 ? 0.060 -4.391 -11.795 1.00 76.56 130 LEU A C 1
ATOM 1008 O O . LEU A 1 130 ? -0.454 -4.718 -10.730 1.00 76.56 130 LEU A O 1
ATOM 1012 N N . LEU A 1 131 ? 1.246 -3.789 -11.877 1.00 75.88 131 LEU A N 1
ATOM 1013 C CA . LEU A 1 131 ? 2.004 -3.336 -10.721 1.00 75.88 131 LEU A CA 1
ATOM 1014 C C . LEU A 1 131 ? 1.492 -1.988 -10.171 1.00 75.88 131 LEU A C 1
ATOM 1016 O O . LEU A 1 131 ? 1.786 -1.671 -9.018 1.00 75.88 131 LEU A O 1
ATOM 1020 N N . LEU A 1 132 ? 0.751 -1.213 -10.973 1.00 68.75 132 LEU A N 1
ATOM 1021 C CA . LEU A 1 132 ? 0.090 0.041 -10.579 1.00 68.75 132 LEU A CA 1
ATOM 1022 C C . LEU A 1 132 ? -1.241 -0.218 -9.861 1.00 68.75 132 LEU A C 1
ATOM 1024 O O . LEU A 1 132 ? -1.514 0.532 -8.896 1.00 68.75 132 LEU A O 1
#

Radius of gyration: 23.26 Å; Cα contacts (8 Å, |Δi|>4): 58; chains: 1; bounding box: 55×54×57 Å

Foldseek 3Di:
DDDPDPPDDDDDPVNDDDDDPVVVVVVVVLVVVLVVVVVVVLVVLVVCLQVQLCQQPVPDDSVVSSVLSVVLSCVCVVVVVVCCVVLVVVCVVVNVVVSVVVVSVVVVVLVVQLVVQDTCVVVNNVSVVSSD

InterPro domains:
  IPR005828 Major facilitator, sugar transporter-like [PF00083] (29-122)
  IPR020846 Major facilitator superfamily domain [PS50850] (27-132)
  IPR036259 MFS transporter superfamily [G3DSA:1.20.1250.20] (24-132)
  IPR036259 MFS transporter superfamily [SSF103473] (21-124)
  IPR051084 Proton-coupled symporters [PTHR43528] (14-132)

pLDDT: mean 82.54, std 7.53, range [49.22, 92.62]